Protein AF-A0A842SLC4-F1 (afdb_monomer_lite)

Sequence (80 aa):
MRPIDGRFWKVLLLASICFTFLGLFSLTGLRENISGDSIPNRPQHGPPIEYNWEKAVPIVILTVLSIVVSVFSWQQLNGR

Foldseek 3Di:
DPPDDLVVLVVLLVVLVVLLVVLVVVVVVLVVLVCVVVDPDDPPPDDDPPSPCVVNVVSVVSNVVSVVSNVVSVCVNVVD

Radius of gyration: 19.04 Å; chains: 1; bounding box: 38×24×57 Å

Secondary structure (DSSP, 8-state):
-PPPPHHHHHHHHHHHHHHHHHHHHHHHHHHHHHHGGG-TT--TTSPP----HHHHHHHHHHHHHHHHHHHHHHHHHH--

Structure (mmCIF, N/CA/C/O backbone):
data_AF-A0A842SLC4-F1
#
_entry.id   AF-A0A842SLC4-F1
#
loop_
_atom_site.group_PDB
_atom_site.id
_atom_site.type_symbol
_atom_site.label_atom_id
_atom_site.label_alt_id
_atom_site.label_comp_id
_atom_site.label_asym_id
_atom_site.label_entity_id
_atom_site.label_seq_id
_atom_site.pdbx_PDB_ins_code
_atom_site.Cartn_x
_atom_site.Cartn_y
_atom_site.Cartn_z
_atom_site.occupancy
_atom_site.B_iso_or_equiv
_atom_site.auth_seq_id
_atom_site.auth_comp_id
_atom_site.auth_asym_id
_atom_site.auth_atom_id
_atom_site.pdbx_PDB_model_num
ATOM 1 N N . MET A 1 1 ? -4.662 10.788 28.829 1.00 48.88 1 MET A N 1
ATOM 2 C CA . MET A 1 1 ? -4.751 10.629 27.359 1.00 48.88 1 MET A CA 1
ATOM 3 C C . MET A 1 1 ? -6.224 10.559 26.988 1.00 48.88 1 MET A C 1
ATOM 5 O O . MET A 1 1 ? -6.930 9.780 27.612 1.00 48.88 1 MET A O 1
ATOM 9 N N . ARG A 1 2 ? -6.721 11.408 26.076 1.00 54.09 2 ARG A N 1
ATOM 10 C CA . ARG A 1 2 ? -8.129 11.335 25.639 1.00 54.09 2 ARG A CA 1
ATOM 11 C C . ARG A 1 2 ? -8.334 10.033 24.850 1.00 54.09 2 ARG A C 1
ATOM 13 O O . ARG A 1 2 ? -7.454 9.708 24.051 1.00 54.09 2 ARG A O 1
ATOM 20 N N . PRO A 1 3 ? -9.427 9.282 25.064 1.00 60.47 3 PRO A N 1
ATOM 21 C CA . PRO A 1 3 ? -9.694 8.088 24.277 1.00 60.47 3 PRO A CA 1
ATOM 22 C C . PRO A 1 3 ? -9.846 8.508 22.815 1.00 60.47 3 PRO A C 1
ATOM 24 O O . PRO A 1 3 ? -10.698 9.322 22.478 1.00 60.47 3 PRO A O 1
ATOM 27 N N . ILE A 1 4 ? -8.968 8.000 21.953 1.00 69.06 4 ILE A N 1
ATOM 28 C CA . ILE A 1 4 ? -9.071 8.214 20.509 1.00 69.06 4 ILE A CA 1
ATOM 29 C C . ILE A 1 4 ? -10.385 7.575 20.052 1.00 69.06 4 ILE A C 1
ATOM 31 O O . ILE A 1 4 ? -10.599 6.382 20.298 1.00 69.06 4 ILE A O 1
ATOM 35 N N . ASP A 1 5 ? -11.262 8.352 19.419 1.00 77.62 5 ASP A N 1
ATOM 36 C CA . ASP A 1 5 ? -12.583 7.893 18.989 1.00 77.62 5 ASP A CA 1
ATOM 37 C C . ASP A 1 5 ? -12.478 6.712 18.020 1.00 77.62 5 ASP A C 1
ATOM 39 O O . ASP A 1 5 ? -11.644 6.698 17.117 1.00 77.62 5 ASP A O 1
ATOM 43 N N . GLY A 1 6 ? -13.371 5.723 18.141 1.00 78.06 6 GLY A N 1
ATOM 44 C CA . GLY A 1 6 ? -13.404 4.574 17.220 1.00 78.06 6 GLY A CA 1
ATOM 45 C C . GLY A 1 6 ? -13.581 4.971 15.744 1.00 78.06 6 GLY A C 1
ATOM 46 O O . GLY A 1 6 ? -13.204 4.223 14.848 1.00 78.06 6 GLY A O 1
ATOM 47 N N . ARG A 1 7 ? -14.101 6.177 15.472 1.00 83.81 7 ARG A N 1
ATOM 48 C CA . ARG A 1 7 ? -14.191 6.751 14.119 1.00 83.81 7 ARG A CA 1
ATOM 49 C C . ARG A 1 7 ? -12.816 7.022 13.508 1.00 83.81 7 ARG A C 1
ATOM 51 O O . ARG A 1 7 ? -12.643 6.782 12.319 1.00 83.81 7 ARG A O 1
ATOM 58 N N . PHE A 1 8 ? -11.845 7.459 14.310 1.00 86.75 8 PHE A N 1
ATOM 59 C CA . PHE A 1 8 ? -10.484 7.725 13.845 1.00 86.75 8 PHE A CA 1
ATOM 60 C C . PHE A 1 8 ? -9.839 6.458 13.276 1.00 86.75 8 PHE A C 1
ATOM 62 O O . PHE A 1 8 ? -9.365 6.468 12.145 1.00 86.75 8 PHE A O 1
ATOM 69 N N . TRP A 1 9 ? -9.908 5.342 14.008 1.00 84.94 9 TRP A N 1
ATOM 70 C CA . TRP A 1 9 ? -9.332 4.069 13.566 1.00 84.94 9 TRP A CA 1
ATOM 71 C C . TRP A 1 9 ? -10.015 3.507 12.317 1.00 84.94 9 TRP A C 1
ATOM 73 O O . TRP A 1 9 ? -9.344 2.933 11.467 1.00 84.94 9 TRP A O 1
ATOM 83 N N . LYS A 1 10 ? -11.329 3.720 12.154 1.00 84.06 10 LYS A N 1
ATOM 84 C CA . LYS A 1 10 ? -12.047 3.343 10.923 1.00 84.06 10 LYS A CA 1
ATOM 85 C C . LYS A 1 10 ? -11.579 4.150 9.717 1.00 84.06 10 LYS A C 1
ATOM 87 O O . LYS A 1 10 ? -11.352 3.571 8.661 1.00 84.06 10 LYS A O 1
ATOM 92 N N . VAL A 1 11 ? -11.427 5.467 9.871 1.00 90.00 11 VAL A N 1
ATOM 93 C CA . VAL A 1 11 ? -10.928 6.345 8.799 1.00 90.00 11 VAL A CA 1
ATOM 94 C C . VAL A 1 11 ? -9.482 5.997 8.453 1.00 90.00 11 VAL A C 1
ATOM 96 O O . VAL A 1 11 ? -9.151 5.897 7.275 1.00 90.00 11 VAL A O 1
ATOM 99 N N . LEU A 1 12 ? -8.644 5.751 9.463 1.00 89.44 12 LEU A N 1
ATOM 100 C CA . LEU A 1 12 ? -7.252 5.352 9.273 1.00 89.44 12 LEU A CA 1
ATOM 101 C C . LEU A 1 12 ? -7.145 4.007 8.542 1.00 89.44 12 LEU A C 1
ATOM 103 O O . LEU A 1 12 ? -6.378 3.893 7.589 1.00 89.44 12 LEU A O 1
ATOM 107 N N . LEU A 1 13 ? -7.968 3.026 8.927 1.00 87.81 13 LEU A N 1
ATOM 108 C CA . LEU A 1 13 ? -8.074 1.736 8.247 1.00 87.81 13 LEU A CA 1
ATOM 109 C C . LEU A 1 13 ? -8.449 1.921 6.769 1.00 87.81 13 LEU A C 1
ATOM 111 O O . LEU A 1 13 ? -7.725 1.457 5.893 1.00 87.81 13 LEU A O 1
ATOM 115 N N . LEU A 1 14 ? -9.532 2.651 6.487 1.00 90.75 14 LEU A N 1
ATOM 116 C CA . LEU A 1 14 ? -9.991 2.926 5.121 1.00 90.75 14 LEU A CA 1
ATOM 117 C C . LEU A 1 14 ? -8.913 3.615 4.277 1.00 90.75 14 LEU A C 1
ATOM 119 O O . LEU A 1 14 ? -8.633 3.178 3.163 1.00 90.75 14 LEU A O 1
ATOM 123 N N . ALA A 1 15 ? -8.273 4.652 4.821 1.00 89.69 15 ALA A N 1
ATOM 124 C CA . ALA A 1 15 ? -7.205 5.368 4.136 1.00 89.69 15 ALA A CA 1
ATOM 125 C C . ALA A 1 15 ? -6.018 4.446 3.825 1.00 89.69 15 ALA A C 1
ATOM 127 O O . ALA A 1 15 ? -5.521 4.438 2.701 1.00 89.69 15 ALA A O 1
ATOM 128 N N . SER A 1 16 ? -5.596 3.630 4.793 1.00 87.38 16 SER A N 1
ATOM 129 C CA . SER A 1 16 ? -4.474 2.705 4.618 1.00 87.38 16 SER A CA 1
ATOM 130 C C . SER A 1 16 ? -4.750 1.634 3.557 1.00 87.38 16 SER A C 1
ATOM 132 O O . SER A 1 16 ? -3.900 1.396 2.703 1.00 87.38 16 SER A O 1
ATOM 134 N N . ILE A 1 17 ? -5.966 1.079 3.511 1.00 89.50 17 ILE A N 1
ATOM 135 C CA . ILE A 1 17 ? -6.381 0.141 2.459 1.00 89.50 17 ILE A CA 1
ATOM 136 C C . ILE A 1 17 ? -6.303 0.810 1.079 1.00 89.50 17 ILE A C 1
ATOM 138 O O . ILE A 1 17 ? -5.755 0.225 0.144 1.00 89.50 17 ILE A O 1
ATOM 142 N N . CYS A 1 18 ? -6.786 2.051 0.945 1.00 92.12 18 CYS A N 1
ATOM 143 C CA . CYS A 1 18 ? -6.697 2.799 -0.312 1.00 92.12 18 CYS A CA 1
ATOM 144 C C . CYS A 1 18 ? -5.243 3.001 -0.768 1.00 92.12 18 CYS A C 1
ATOM 146 O O . CYS A 1 18 ? -4.930 2.763 -1.935 1.00 92.12 18 CYS A O 1
ATOM 148 N N . PHE A 1 19 ? -4.341 3.390 0.139 1.00 88.88 19 PHE A N 1
ATOM 149 C CA . PHE A 1 19 ? -2.920 3.546 -0.189 1.00 88.88 19 PHE A CA 1
ATOM 150 C C . PHE A 1 19 ? -2.262 2.222 -0.589 1.00 88.88 19 PHE A C 1
ATOM 152 O O . PHE A 1 19 ? -1.466 2.203 -1.527 1.00 88.88 19 PHE A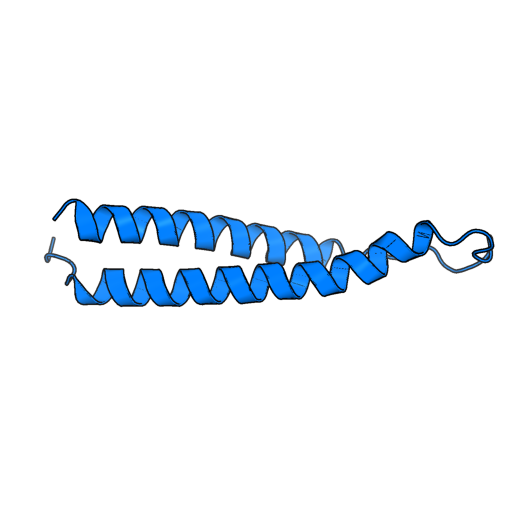 O 1
ATOM 159 N N . THR A 1 20 ? -2.630 1.107 0.046 1.00 87.62 20 THR A N 1
ATOM 160 C CA . THR A 1 20 ? -2.166 -0.225 -0.358 1.00 87.62 20 THR A CA 1
ATOM 161 C C . THR A 1 20 ? -2.609 -0.571 -1.781 1.00 87.62 20 THR A C 1
ATOM 163 O O . THR A 1 20 ? -1.783 -1.017 -2.575 1.00 87.62 20 THR A O 1
ATOM 166 N N . PHE A 1 21 ? -3.873 -0.324 -2.143 1.00 88.31 21 PHE A N 1
ATOM 167 C CA . PHE A 1 21 ? -4.354 -0.566 -3.509 1.00 88.31 21 PHE A CA 1
ATOM 168 C C . PHE A 1 21 ? -3.637 0.303 -4.547 1.00 88.31 21 PHE A C 1
ATOM 170 O O . PHE A 1 21 ? -3.205 -0.213 -5.577 1.00 88.31 21 PHE A O 1
ATOM 177 N N . LEU A 1 22 ? -3.461 1.598 -4.270 1.00 88.25 22 LEU A N 1
ATOM 178 C CA . LEU A 1 22 ? -2.732 2.509 -5.160 1.00 88.25 22 LEU A CA 1
ATOM 179 C C . LEU A 1 22 ? -1.268 2.087 -5.335 1.00 88.25 22 LEU A C 1
ATOM 181 O O . LEU A 1 22 ? -0.743 2.119 -6.450 1.00 88.25 22 LEU A O 1
ATOM 185 N N . GLY A 1 23 ? -0.620 1.656 -4.251 1.00 84.19 23 GLY A N 1
ATOM 186 C CA . GLY A 1 23 ? 0.754 1.167 -4.274 1.00 84.19 23 GLY A CA 1
ATOM 187 C C . GLY A 1 23 ? 0.908 -0.119 -5.088 1.00 84.19 23 GLY A C 1
ATOM 188 O O . GLY A 1 23 ? 1.756 -0.188 -5.977 1.00 84.19 23 GLY A O 1
ATOM 189 N N . LEU A 1 24 ? 0.031 -1.104 -4.870 1.00 85.19 24 LEU A N 1
ATOM 190 C CA . LEU A 1 24 ? 0.017 -2.356 -5.633 1.00 85.19 24 LEU A CA 1
ATOM 191 C C . LEU A 1 24 ? -0.265 -2.125 -7.123 1.00 85.19 24 LEU A C 1
ATOM 193 O O . LEU A 1 24 ? 0.433 -2.676 -7.975 1.00 85.19 24 LEU A O 1
ATOM 197 N N . PHE A 1 25 ? -1.234 -1.269 -7.458 1.00 85.12 25 PHE A N 1
ATOM 198 C CA . PHE A 1 25 ? -1.535 -0.946 -8.853 1.00 85.12 25 PHE A CA 1
ATOM 199 C C . PHE A 1 25 ? -0.333 -0.283 -9.542 1.00 85.12 25 PHE A C 1
ATOM 201 O O . PHE A 1 25 ? 0.068 -0.693 -10.631 1.00 85.12 25 PHE A O 1
ATOM 208 N N . SER A 1 26 ? 0.323 0.657 -8.856 1.00 81.50 26 SER A N 1
ATOM 209 C CA . SER A 1 26 ? 1.526 1.336 -9.359 1.00 81.50 26 SER A CA 1
ATOM 210 C C . SER A 1 26 ? 2.706 0.378 -9.575 1.00 81.50 26 SER A C 1
ATOM 212 O O . SER A 1 26 ? 3.454 0.527 -10.542 1.00 81.50 26 SER A O 1
ATOM 214 N N . LEU A 1 27 ? 2.860 -0.645 -8.724 1.00 75.94 27 LEU A N 1
ATOM 215 C CA . LEU A 1 27 ? 3.880 -1.689 -8.900 1.00 75.94 27 LEU A CA 1
ATOM 216 C C . LEU A 1 27 ? 3.636 -2.552 -10.142 1.00 75.94 27 LEU A C 1
ATOM 218 O O . LEU A 1 27 ? 4.590 -2.997 -10.779 1.00 75.94 27 LEU A O 1
ATOM 222 N N . THR A 1 28 ? 2.375 -2.753 -10.524 1.00 71.81 28 THR A N 1
ATOM 223 C CA . THR A 1 28 ? 2.016 -3.522 -11.725 1.00 71.81 28 THR A CA 1
ATOM 224 C C . THR A 1 28 ? 2.546 -2.845 -12.995 1.00 71.81 28 THR A C 1
ATOM 226 O O . THR A 1 28 ? 3.167 -3.507 -13.823 1.00 71.81 28 THR A O 1
ATOM 229 N N . GLY A 1 29 ? 2.425 -1.515 -13.097 1.00 65.38 29 GLY A N 1
ATOM 230 C CA . GLY A 1 29 ? 2.994 -0.739 -14.211 1.00 65.38 29 GLY A CA 1
ATOM 231 C C . GLY A 1 29 ? 4.530 -0.656 -14.203 1.00 65.38 29 GLY A C 1
ATOM 232 O O . GLY A 1 29 ? 5.163 -0.509 -15.249 1.00 65.38 29 GLY A O 1
ATOM 233 N N . LEU A 1 30 ? 5.167 -0.803 -13.037 1.00 65.19 30 LEU A N 1
ATOM 234 C CA . LEU A 1 30 ? 6.627 -0.936 -12.940 1.00 65.19 30 LEU A CA 1
ATOM 235 C C . LEU A 1 30 ? 7.107 -2.314 -13.421 1.00 65.19 30 LEU A C 1
ATOM 237 O O . LEU A 1 30 ? 8.143 -2.403 -14.077 1.00 65.19 30 LEU A O 1
ATOM 241 N N . ARG A 1 31 ? 6.348 -3.383 -13.144 1.00 62.88 31 ARG A N 1
ATOM 242 C CA . ARG A 1 31 ? 6.684 -4.755 -13.556 1.00 62.88 31 ARG A CA 1
ATOM 243 C C . ARG A 1 31 ? 6.774 -4.904 -15.072 1.00 62.88 31 ARG A C 1
ATOM 245 O O . ARG A 1 31 ? 7.694 -5.567 -15.539 1.00 62.88 31 ARG A O 1
ATOM 252 N N . GLU A 1 32 ? 5.872 -4.286 -15.831 1.00 59.22 32 GLU A N 1
ATOM 253 C CA . GLU A 1 32 ? 5.903 -4.334 -17.301 1.00 59.22 32 GLU A CA 1
ATOM 254 C C . GLU A 1 32 ? 7.198 -3.726 -17.862 1.00 59.22 32 GLU A C 1
ATOM 256 O O . GLU A 1 32 ? 7.844 -4.340 -18.711 1.00 59.22 32 GLU A O 1
ATOM 261 N N . ASN A 1 33 ? 7.659 -2.607 -17.289 1.00 56.34 33 ASN A N 1
ATOM 262 C CA . ASN A 1 33 ? 8.935 -1.975 -17.645 1.00 56.34 33 ASN A CA 1
ATOM 263 C C . ASN A 1 33 ? 10.163 -2.831 -17.284 1.00 56.34 33 ASN A C 1
ATOM 265 O O . ASN A 1 33 ? 11.164 -2.791 -17.993 1.00 56.34 33 ASN A O 1
ATOM 269 N N . ILE A 1 34 ? 10.086 -3.618 -16.205 1.00 55.88 34 ILE A N 1
ATOM 270 C CA . ILE A 1 34 ? 11.162 -4.527 -15.775 1.00 55.88 34 ILE A CA 1
ATOM 271 C C . ILE A 1 34 ? 11.185 -5.804 -16.631 1.00 55.88 34 ILE A C 1
ATOM 273 O O . ILE A 1 34 ? 12.242 -6.305 -16.999 1.00 55.88 34 ILE A O 1
ATOM 277 N N . SER A 1 35 ? 10.013 -6.340 -16.977 1.00 54.12 35 SER A N 1
ATOM 278 C CA . SER A 1 35 ? 9.878 -7.609 -17.705 1.00 54.12 35 SER A CA 1
ATOM 279 C C . SER A 1 35 ? 10.254 -7.541 -19.191 1.00 54.12 35 SER A C 1
ATOM 281 O O . SER A 1 35 ? 10.474 -8.587 -19.808 1.00 54.12 35 SER A O 1
ATOM 283 N N . GLY A 1 36 ? 10.404 -6.335 -19.755 1.00 52.44 36 GLY A N 1
ATOM 284 C CA . GLY A 1 36 ? 10.902 -6.114 -21.118 1.00 52.44 36 GLY A CA 1
ATOM 285 C C . GLY A 1 36 ? 12.325 -6.637 -21.376 1.00 52.44 36 GLY A C 1
ATOM 286 O O . GLY A 1 36 ? 12.720 -6.769 -22.532 1.00 52.44 36 GLY A O 1
ATOM 287 N N . ASP A 1 37 ? 13.076 -7.002 -20.329 1.00 53.03 37 ASP A N 1
ATOM 288 C CA . ASP A 1 37 ? 14.384 -7.670 -20.440 1.00 53.03 37 ASP A CA 1
ATOM 289 C C . ASP A 1 37 ? 14.299 -9.148 -20.857 1.00 53.03 37 ASP A C 1
ATOM 291 O O . ASP A 1 37 ? 15.299 -9.735 -21.262 1.00 53.03 37 ASP A O 1
ATOM 295 N N . SER A 1 38 ? 13.108 -9.755 -20.819 1.00 53.97 38 SER A N 1
ATOM 296 C CA . SER A 1 38 ? 12.894 -11.143 -21.259 1.00 53.97 38 SER A CA 1
ATOM 297 C C . SER A 1 38 ? 12.540 -11.284 -22.746 1.00 53.97 38 SER A C 1
ATOM 299 O O . SER A 1 38 ? 12.223 -12.385 -23.193 1.00 53.97 38 SER A O 1
ATOM 301 N N . ILE A 1 39 ? 12.599 -10.196 -23.527 1.00 56.28 39 ILE A N 1
ATOM 302 C CA . ILE A 1 39 ? 12.315 -10.218 -24.967 1.00 56.28 39 ILE A CA 1
ATOM 303 C C . ILE A 1 39 ? 13.549 -10.760 -25.713 1.00 56.28 39 ILE A C 1
ATOM 305 O O . ILE A 1 39 ? 14.566 -10.060 -25.795 1.00 56.28 39 ILE A O 1
ATOM 309 N N . PRO A 1 40 ? 13.495 -11.977 -26.293 1.00 49.81 40 PRO A N 1
ATOM 310 C CA . PRO A 1 40 ? 14.567 -12.454 -27.157 1.00 49.81 40 PRO A CA 1
ATOM 311 C C . PRO A 1 40 ? 14.664 -11.499 -28.360 1.00 49.81 40 PRO A C 1
ATOM 313 O O . PRO A 1 40 ? 13.671 -11.296 -29.054 1.00 49.81 40 PRO A O 1
ATOM 316 N N . ASN A 1 41 ? 15.848 -10.909 -28.584 1.00 56.19 41 ASN A N 1
ATOM 317 C CA . ASN A 1 41 ? 16.190 -9.891 -29.607 1.00 56.19 41 ASN A CA 1
ATOM 318 C C . ASN A 1 41 ? 16.145 -8.409 -29.192 1.00 56.19 41 ASN A C 1
ATOM 320 O O . ASN A 1 41 ? 16.054 -7.531 -30.054 1.00 56.19 41 ASN A O 1
ATOM 324 N N . ARG A 1 42 ? 16.281 -8.080 -27.904 1.00 59.81 42 ARG A N 1
ATOM 325 C CA . ARG A 1 42 ? 16.537 -6.686 -27.515 1.00 59.81 42 ARG A CA 1
ATOM 326 C C . ARG A 1 42 ? 17.876 -6.187 -28.107 1.00 59.81 42 ARG A C 1
ATOM 328 O O . ARG A 1 42 ? 18.868 -6.915 -28.028 1.00 59.81 42 ARG A O 1
ATOM 335 N N . PRO A 1 43 ? 17.952 -4.970 -28.687 1.00 62.09 43 PRO A N 1
ATOM 336 C CA . PRO A 1 43 ? 19.201 -4.439 -29.229 1.00 62.09 43 PRO A CA 1
ATOM 337 C C . PRO A 1 43 ? 20.262 -4.354 -28.124 1.00 62.09 43 PRO A C 1
ATOM 339 O O . PRO A 1 43 ? 20.117 -3.572 -27.188 1.00 62.09 43 PRO A O 1
ATOM 342 N N . GLN A 1 44 ? 21.341 -5.133 -28.239 1.00 58.72 44 GLN A N 1
ATOM 343 C CA . GLN A 1 44 ? 22.431 -5.182 -27.245 1.00 58.72 44 GLN A CA 1
ATOM 344 C C . GLN A 1 44 ? 23.188 -3.847 -27.079 1.00 58.72 44 GLN A C 1
ATOM 346 O O . GLN A 1 44 ? 23.970 -3.701 -26.148 1.00 58.72 44 GLN A O 1
ATOM 351 N N . HIS A 1 45 ? 22.939 -2.871 -27.959 1.00 56.53 45 HIS A N 1
ATOM 352 C CA . HIS A 1 45 ? 23.553 -1.537 -27.957 1.00 56.53 45 HIS A CA 1
ATOM 353 C C . HIS A 1 45 ? 22.561 -0.421 -27.580 1.00 56.53 45 HIS A C 1
ATOM 355 O O . HIS A 1 45 ? 22.846 0.757 -27.788 1.00 56.53 45 HIS A O 1
ATOM 361 N N . GLY A 1 46 ? 21.370 -0.770 -27.079 1.00 57.41 46 GLY A N 1
ATOM 362 C CA . GLY A 1 46 ? 20.441 0.221 -26.540 1.00 57.41 46 GLY A CA 1
ATOM 363 C C . GLY A 1 46 ? 20.998 0.868 -25.264 1.00 57.41 46 GLY A C 1
ATOM 364 O O . GLY A 1 46 ? 21.795 0.236 -24.567 1.00 57.41 46 GLY A O 1
ATOM 365 N N . PRO A 1 47 ? 20.592 2.108 -24.929 1.00 60.75 47 PRO A N 1
ATOM 366 C CA . PRO A 1 47 ? 20.953 2.706 -23.649 1.00 60.75 47 PRO A CA 1
ATOM 367 C C . PRO A 1 47 ? 20.546 1.764 -22.498 1.00 60.75 47 PRO A C 1
ATOM 369 O O . PRO A 1 47 ? 19.525 1.067 -22.613 1.00 60.75 47 PRO A O 1
ATOM 372 N N . PRO A 1 48 ? 21.339 1.697 -21.411 1.00 59.16 48 PRO A N 1
ATOM 373 C CA . PRO A 1 48 ? 21.013 0.865 -20.257 1.00 59.16 48 PRO A CA 1
ATOM 374 C C . PRO A 1 48 ? 19.590 1.177 -19.783 1.00 59.16 48 PRO A C 1
ATOM 376 O O . PRO A 1 48 ? 19.180 2.338 -19.782 1.00 59.16 48 PRO A O 1
ATOM 379 N N . ILE A 1 49 ? 18.814 0.151 -19.406 1.00 59.91 49 ILE A N 1
ATOM 380 C CA . ILE A 1 49 ? 17.532 0.413 -18.740 1.00 59.91 49 ILE A CA 1
ATOM 381 C C . ILE A 1 49 ? 17.877 1.050 -17.408 1.00 59.91 49 IL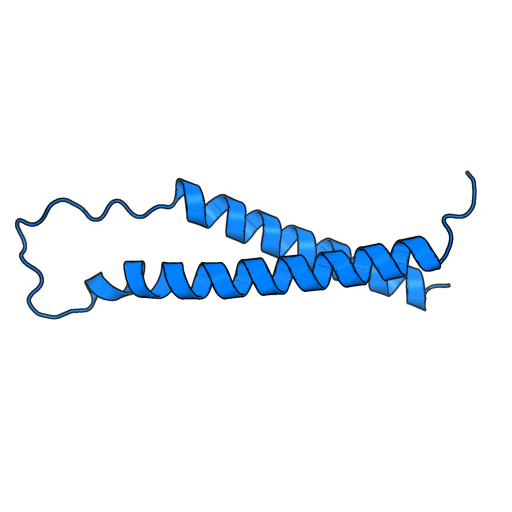E A C 1
ATOM 383 O O . ILE A 1 49 ? 18.359 0.380 -16.494 1.00 59.91 49 ILE A O 1
ATOM 387 N N . GLU A 1 50 ? 17.602 2.340 -17.293 1.00 59.12 50 GLU A N 1
ATOM 388 C CA . GLU A 1 50 ? 17.485 2.977 -15.997 1.00 59.12 50 GLU A CA 1
ATOM 389 C C . GLU A 1 50 ? 16.215 2.442 -15.346 1.00 59.12 50 GLU A C 1
ATOM 391 O O . GLU A 1 50 ? 15.096 2.925 -15.536 1.00 59.12 50 GLU A O 1
ATOM 396 N N . TYR A 1 51 ? 16.393 1.356 -14.604 1.00 61.28 51 TYR A N 1
ATOM 397 C CA . TYR A 1 51 ? 15.391 0.894 -13.675 1.00 61.28 51 TYR A CA 1
ATOM 398 C C . TYR A 1 51 ? 15.102 2.044 -12.713 1.00 61.28 51 TYR A C 1
ATOM 400 O O . TYR A 1 51 ? 15.981 2.459 -11.960 1.00 61.28 51 TYR A O 1
ATOM 408 N N . ASN A 1 52 ? 13.872 2.559 -12.740 1.00 69.38 52 ASN A N 1
ATOM 409 C CA . ASN A 1 52 ? 13.412 3.644 -11.872 1.00 69.38 52 ASN A CA 1
ATOM 410 C C . ASN A 1 52 ? 13.258 3.165 -10.409 1.00 69.38 52 ASN A C 1
ATOM 412 O O . ASN A 1 52 ? 12.189 3.291 -9.808 1.00 69.38 52 ASN A O 1
ATOM 416 N N . TRP A 1 53 ? 14.315 2.595 -9.822 1.00 70.12 53 TRP A N 1
ATOM 417 C CA . TRP A 1 53 ? 14.369 2.128 -8.436 1.00 70.12 53 TRP A CA 1
ATOM 418 C C . TRP A 1 53 ? 14.058 3.255 -7.454 1.00 70.12 53 TRP A C 1
ATOM 420 O O . TRP A 1 53 ? 13.354 3.027 -6.473 1.00 70.12 53 TRP A O 1
ATOM 430 N N . GLU A 1 54 ? 14.466 4.484 -7.778 1.00 74.88 54 GLU A N 1
ATOM 431 C CA . GLU A 1 54 ? 14.128 5.694 -7.019 1.00 74.88 54 GLU A CA 1
ATOM 432 C C . GLU A 1 54 ? 12.615 5.914 -6.877 1.00 74.88 54 GLU A C 1
ATOM 434 O O . GLU A 1 54 ? 12.165 6.467 -5.879 1.00 74.88 54 GLU A O 1
ATOM 439 N N . LYS A 1 55 ? 11.812 5.444 -7.842 1.00 73.69 55 LYS A N 1
ATOM 440 C CA . LYS A 1 55 ? 10.343 5.503 -7.795 1.00 73.69 55 LYS A CA 1
ATOM 441 C C . LYS A 1 55 ? 9.739 4.229 -7.207 1.00 73.69 55 LYS A C 1
ATOM 443 O O . LYS A 1 55 ? 8.755 4.302 -6.479 1.00 73.69 55 LYS A O 1
ATOM 448 N N . ALA A 1 56 ? 10.320 3.065 -7.493 1.00 77.19 56 ALA A N 1
ATOM 449 C CA . ALA A 1 56 ? 9.799 1.781 -7.026 1.00 77.19 56 ALA A CA 1
ATOM 450 C C . ALA A 1 56 ? 9.945 1.600 -5.504 1.00 77.19 56 ALA A C 1
ATOM 452 O O . ALA A 1 56 ? 8.990 1.203 -4.837 1.00 77.19 56 ALA A O 1
ATOM 453 N N . VAL A 1 57 ? 11.110 1.933 -4.939 1.00 83.56 57 VAL A N 1
ATOM 454 C CA . VAL A 1 57 ? 11.403 1.793 -3.503 1.00 83.56 57 VAL A CA 1
ATOM 455 C C . VAL A 1 57 ? 10.401 2.545 -2.611 1.00 83.56 57 VAL A C 1
ATOM 457 O O .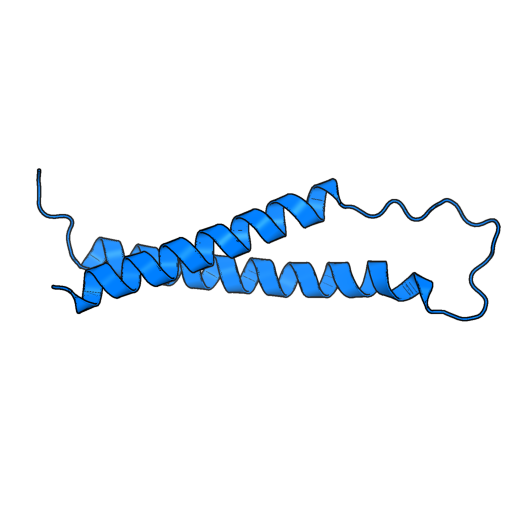 VAL A 1 57 ? 9.823 1.906 -1.728 1.00 83.56 57 VAL A O 1
ATOM 460 N N . PRO A 1 58 ? 10.113 3.847 -2.815 1.00 84.88 58 PRO A N 1
ATOM 461 C CA . PRO A 1 58 ? 9.148 4.555 -1.974 1.00 84.88 58 PRO A CA 1
ATOM 462 C C . PRO A 1 58 ? 7.724 4.006 -2.114 1.00 84.88 58 PRO A C 1
ATOM 464 O O . PRO A 1 58 ? 7.000 3.970 -1.121 1.00 84.88 58 PRO A O 1
ATOM 467 N N . ILE A 1 59 ? 7.328 3.521 -3.298 1.00 84.81 59 ILE A N 1
ATOM 468 C CA . ILE A 1 59 ? 6.018 2.882 -3.499 1.00 84.81 59 ILE A CA 1
ATOM 469 C C . ILE A 1 59 ? 5.917 1.601 -2.665 1.00 84.81 59 ILE A C 1
ATOM 471 O O . ILE A 1 59 ? 4.919 1.403 -1.968 1.00 84.81 59 ILE A O 1
ATOM 475 N N . VAL A 1 60 ? 6.948 0.749 -2.681 1.00 84.44 60 VAL A N 1
ATOM 476 C CA . VAL A 1 60 ? 6.983 -0.470 -1.857 1.00 84.44 60 VAL A CA 1
ATOM 477 C C . VAL A 1 60 ? 6.913 -0.115 -0.372 1.00 84.44 60 VAL A C 1
ATOM 479 O O . VAL A 1 60 ? 6.076 -0.665 0.341 1.00 84.44 60 VAL A O 1
ATOM 482 N N . ILE A 1 61 ? 7.730 0.837 0.088 1.00 88.81 61 ILE A N 1
ATOM 483 C CA . ILE A 1 61 ? 7.749 1.268 1.494 1.00 88.81 61 ILE A CA 1
ATOM 484 C C . ILE A 1 61 ? 6.372 1.788 1.925 1.00 88.81 61 ILE A C 1
ATOM 486 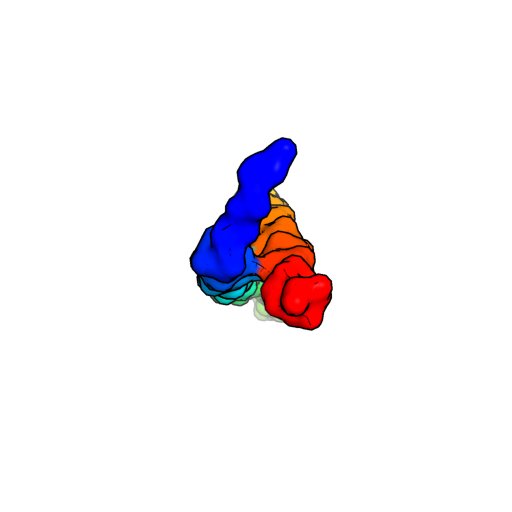O O . ILE A 1 61 ? 5.847 1.349 2.949 1.00 88.81 61 ILE A O 1
ATOM 490 N N . LEU A 1 62 ? 5.752 2.671 1.134 1.00 89.69 62 LEU A N 1
ATOM 491 C CA . LEU A 1 62 ? 4.412 3.201 1.409 1.00 89.69 62 LEU A CA 1
ATOM 492 C C . LEU A 1 62 ? 3.356 2.096 1.458 1.00 89.69 62 LEU A C 1
ATOM 494 O O . LEU A 1 62 ? 2.499 2.107 2.342 1.00 89.69 62 LEU A O 1
ATOM 498 N N . THR A 1 63 ? 3.434 1.125 0.549 1.00 86.88 63 THR A N 1
ATOM 499 C CA . THR A 1 63 ? 2.508 -0.014 0.512 1.00 86.88 63 THR A CA 1
ATOM 500 C C . THR A 1 63 ? 2.638 -0.860 1.778 1.00 86.88 63 THR A C 1
ATOM 502 O O . THR A 1 63 ? 1.630 -1.160 2.417 1.00 86.88 63 THR A O 1
ATOM 505 N N . VAL A 1 64 ? 3.868 -1.201 2.182 1.00 90.44 64 VAL A N 1
ATOM 506 C CA . VAL A 1 64 ? 4.142 -2.010 3.381 1.00 90.44 64 VAL A CA 1
ATOM 507 C C . VAL A 1 64 ? 3.695 -1.283 4.648 1.00 90.44 64 VAL A C 1
ATOM 509 O O . VAL A 1 64 ? 2.987 -1.868 5.466 1.00 90.44 64 VAL A O 1
ATOM 512 N N . LEU A 1 65 ? 4.038 -0.000 4.796 1.00 91.62 65 LEU A N 1
ATOM 513 C CA . LEU A 1 65 ? 3.597 0.806 5.937 1.00 91.62 65 LEU A CA 1
ATOM 514 C C . LEU A 1 65 ? 2.071 0.899 6.007 1.00 91.62 65 LEU A C 1
ATOM 516 O O . LEU A 1 65 ? 1.499 0.772 7.087 1.00 91.62 65 LEU A O 1
ATOM 520 N N . SER A 1 66 ? 1.405 1.051 4.863 1.00 90.38 66 SER A N 1
ATOM 521 C CA . SER A 1 66 ? -0.058 1.086 4.800 1.00 90.38 66 SER A CA 1
ATOM 522 C C . SER A 1 66 ? -0.681 -0.244 5.234 1.00 90.38 66 SER A C 1
ATOM 524 O O . SER A 1 66 ? -1.631 -0.243 6.010 1.00 90.38 66 SER A O 1
ATOM 526 N N . ILE A 1 67 ? -0.102 -1.385 4.844 1.00 91.00 67 ILE A N 1
ATOM 527 C CA . ILE A 1 67 ? -0.554 -2.705 5.315 1.00 91.00 67 ILE A CA 1
ATOM 528 C C . ILE A 1 67 ? -0.402 -2.818 6.837 1.00 91.00 67 ILE A C 1
ATOM 530 O O . ILE A 1 67 ? -1.341 -3.227 7.519 1.00 91.00 67 ILE A O 1
ATOM 534 N N . VAL A 1 68 ? 0.749 -2.419 7.388 1.00 92.50 68 VAL A N 1
A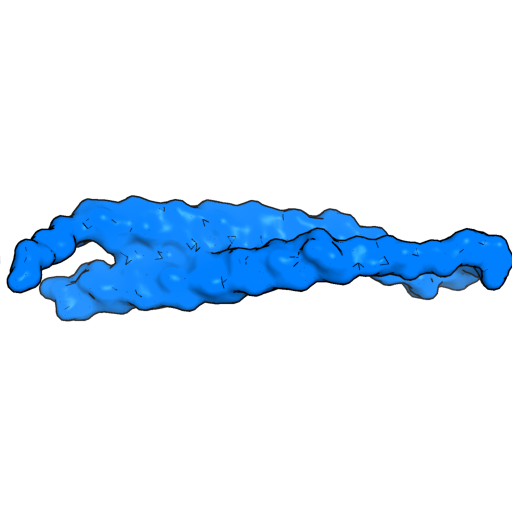TOM 535 C CA . VAL A 1 68 ? 1.000 -2.461 8.840 1.00 92.50 68 VAL A CA 1
ATOM 536 C C . VAL A 1 68 ? -0.010 -1.596 9.596 1.00 92.50 68 VAL A C 1
ATOM 538 O O . VAL A 1 68 ? -0.613 -2.055 10.567 1.00 92.50 68 VAL A O 1
ATOM 541 N N . VAL A 1 69 ? -0.249 -0.368 9.129 1.00 90.75 69 VAL A N 1
ATOM 542 C CA . VAL A 1 69 ? -1.233 0.547 9.725 1.00 90.75 69 VAL A CA 1
ATOM 543 C C . VAL A 1 69 ? -2.652 -0.007 9.608 1.00 90.75 69 VAL A C 1
ATOM 545 O O . VAL A 1 69 ? -3.421 0.112 10.563 1.00 90.75 69 VAL A O 1
ATOM 548 N N . SER A 1 70 ? -2.995 -0.654 8.492 1.00 87.44 70 SER A N 1
ATOM 549 C CA . SER A 1 70 ? -4.288 -1.316 8.301 1.00 87.44 70 SER A CA 1
ATOM 550 C C . SER A 1 70 ? -4.493 -2.428 9.330 1.00 87.44 70 SER A C 1
ATOM 552 O O . SER A 1 70 ? -5.512 -2.459 10.019 1.00 87.44 70 SER A O 1
ATOM 554 N N . VAL A 1 71 ? -3.507 -3.315 9.492 1.00 90.06 71 VAL A N 1
ATOM 555 C CA . VAL A 1 71 ? -3.563 -4.416 10.469 1.00 90.06 71 VAL A CA 1
ATOM 556 C C . VAL A 1 71 ? -3.670 -3.876 11.894 1.00 90.06 71 VAL A C 1
ATOM 558 O O . VAL A 1 71 ? -4.522 -4.328 12.660 1.00 90.06 71 VAL A O 1
ATOM 561 N N . PHE A 1 72 ? -2.863 -2.875 12.247 1.00 89.38 72 PHE A N 1
ATOM 562 C CA . PHE A 1 72 ? -2.896 -2.279 13.581 1.00 89.38 72 PHE A CA 1
ATOM 563 C C . PHE A 1 72 ? -4.230 -1.575 13.866 1.00 89.38 72 PHE A C 1
ATOM 565 O O . PHE A 1 72 ? -4.819 -1.758 14.931 1.00 89.38 72 PHE A O 1
ATOM 572 N N . SER A 1 73 ? -4.756 -0.818 12.899 1.00 86.81 73 SER A N 1
ATOM 573 C CA . SER A 1 73 ? -6.051 -0.136 13.027 1.00 86.81 73 SER A CA 1
ATOM 574 C C . SER A 1 73 ? -7.200 -1.130 13.186 1.00 86.81 73 SER A C 1
ATOM 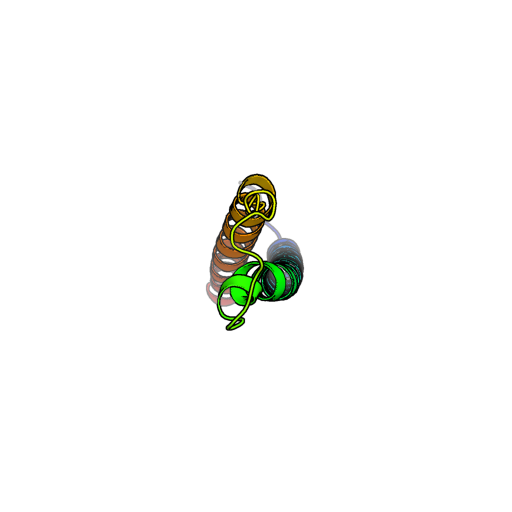576 O O . SER A 1 73 ? -8.103 -0.908 13.989 1.00 86.81 73 SER A O 1
ATOM 578 N N . TRP A 1 74 ? -7.149 -2.252 12.465 1.00 87.38 74 TRP A N 1
ATOM 579 C CA . TRP A 1 74 ? -8.113 -3.342 12.597 1.00 87.38 74 TRP A CA 1
ATOM 580 C C . TRP A 1 74 ? -8.078 -3.982 13.990 1.00 87.38 74 TRP A C 1
ATOM 582 O O . TRP A 1 74 ? -9.121 -4.156 14.620 1.00 87.38 74 TRP A O 1
ATOM 592 N N . GLN A 1 75 ? -6.882 -4.270 14.513 1.00 87.81 75 GLN A N 1
ATOM 593 C CA . GLN A 1 75 ? -6.715 -4.789 15.874 1.00 87.81 75 GLN A CA 1
ATOM 594 C C . GLN A 1 75 ? -7.253 -3.814 16.930 1.00 87.81 75 GLN A C 1
ATOM 596 O O . GLN A 1 75 ? -7.932 -4.241 17.857 1.00 87.81 75 GLN A O 1
ATOM 601 N N . GLN A 1 76 ? -7.024 -2.506 16.771 1.00 85.31 76 GLN A N 1
ATOM 602 C CA . GLN A 1 76 ? -7.552 -1.480 17.682 1.00 85.31 76 GLN A CA 1
ATOM 603 C C . GLN A 1 76 ? -9.081 -1.345 17.641 1.00 85.31 76 GLN A C 1
ATOM 605 O O . GLN A 1 76 ? -9.683 -0.910 18.622 1.00 85.31 76 GLN A O 1
ATOM 610 N N . LEU A 1 77 ? -9.719 -1.696 16.522 1.00 83.50 77 LEU A N 1
ATOM 611 C CA . LEU A 1 77 ? -11.177 -1.686 16.390 1.00 83.50 77 LEU A CA 1
ATOM 612 C C . LEU A 1 77 ? -11.842 -2.930 16.979 1.00 83.50 77 LEU A C 1
ATOM 614 O O . LEU A 1 77 ? -12.945 -2.804 17.495 1.00 83.50 77 LEU A O 1
ATOM 618 N N . ASN A 1 78 ? -11.185 -4.090 16.896 1.00 81.38 78 ASN A N 1
ATOM 619 C CA . ASN A 1 78 ? -11.732 -5.371 17.359 1.00 81.38 78 ASN A CA 1
ATOM 620 C C . ASN A 1 78 ? -11.282 -5.767 18.773 1.00 81.38 78 ASN A C 1
ATOM 622 O O . ASN A 1 78 ? -11.871 -6.658 19.372 1.00 81.38 78 ASN A O 1
ATOM 626 N N . GLY A 1 79 ? -10.208 -5.159 19.285 1.00 68.56 79 GLY A N 1
ATOM 627 C CA . GLY A 1 79 ? -9.748 -5.312 20.669 1.00 68.56 79 GLY A CA 1
ATOM 628 C C . GLY A 1 79 ? -10.414 -4.342 21.653 1.00 68.56 79 GLY A C 1
ATOM 629 O O . GLY A 1 79 ? -10.032 -4.312 22.821 1.00 68.56 79 GLY A O 1
ATOM 630 N N . ARG A 1 80 ? -11.360 -3.528 21.174 1.00 52.72 80 ARG A N 1
ATOM 631 C CA . ARG A 1 80 ? -12.282 -2.708 21.968 1.00 52.72 80 ARG A CA 1
ATOM 632 C C . ARG A 1 80 ? -13.654 -3.358 21.973 1.00 52.72 80 ARG A C 1
ATOM 634 O O . ARG A 1 80 ? -14.337 -3.212 23.006 1.00 52.72 80 ARG A O 1
#

pLDDT: mean 75.4, std 14.06, range [48.88, 92.5]